Protein AF-A0A968FQ79-F1 (afdb_monomer_lite)

Structure (mmCIF, N/CA/C/O backbone):
data_AF-A0A968FQ79-F1
#
_entry.id   AF-A0A968FQ79-F1
#
loop_
_atom_site.group_PDB
_atom_site.id
_atom_site.type_symbol
_atom_site.label_atom_id
_atom_site.label_alt_id
_atom_site.label_comp_id
_atom_site.label_asym_id
_atom_site.label_entity_id
_atom_site.label_seq_id
_atom_site.pdbx_PDB_ins_code
_atom_site.Cartn_x
_atom_site.Cartn_y
_atom_site.Cartn_z
_atom_site.occupancy
_atom_site.B_iso_or_equiv
_atom_site.auth_seq_id
_atom_site.auth_comp_id
_atom_site.auth_asym_id
_atom_site.auth_atom_id
_atom_site.pdbx_PDB_model_num
ATOM 1 N N . GLU A 1 1 ? -0.469 -8.082 29.839 1.00 48.09 1 GLU A N 1
ATOM 2 C CA . GLU A 1 1 ? -0.840 -7.691 28.465 1.00 48.09 1 GLU A CA 1
ATOM 3 C C . GLU A 1 1 ? 0.29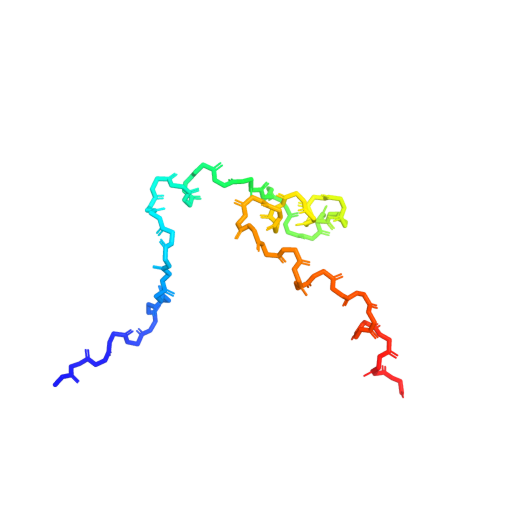2 -8.054 27.525 1.00 48.09 1 GLU A C 1
ATOM 5 O O . GLU A 1 1 ? 1.336 -7.416 27.544 1.00 48.09 1 GLU A O 1
ATOM 10 N N . THR A 1 2 ? 0.140 -9.142 26.777 1.00 52.69 2 THR A N 1
ATOM 11 C CA . THR A 1 2 ? 1.116 -9.535 25.759 1.00 52.69 2 THR A CA 1
ATOM 12 C C . THR A 1 2 ? 0.843 -8.660 24.545 1.00 52.69 2 THR A C 1
ATOM 14 O O . THR A 1 2 ? -0.105 -8.912 23.807 1.00 52.69 2 THR A O 1
ATOM 17 N N . GLN A 1 3 ? 1.599 -7.571 24.390 1.00 57.91 3 GLN A N 1
ATOM 18 C CA . GLN A 1 3 ? 1.607 -6.812 23.141 1.00 57.91 3 GLN A CA 1
ATOM 19 C C . GLN A 1 3 ? 1.851 -7.809 22.007 1.00 57.91 3 GLN A C 1
ATOM 21 O O . GLN A 1 3 ? 2.844 -8.534 22.026 1.00 57.91 3 GLN A O 1
ATOM 26 N N . GLU A 1 4 ? 0.916 -7.891 21.062 1.00 60.72 4 GLU A N 1
ATOM 2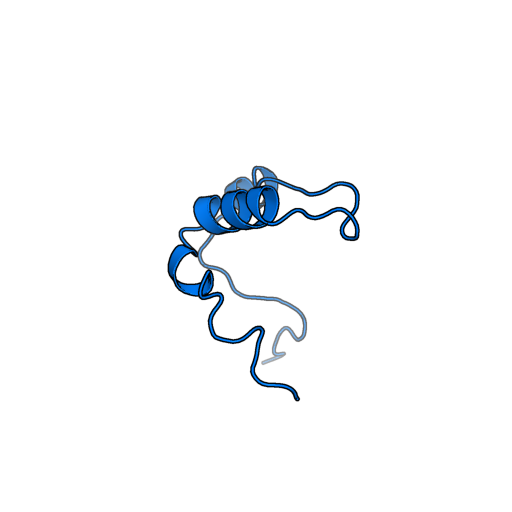7 C CA . GLU A 1 4 ? 1.032 -8.726 19.869 1.00 60.72 4 GLU A CA 1
ATOM 28 C C . GLU A 1 4 ? 2.122 -8.144 18.959 1.00 60.72 4 GLU A C 1
ATOM 30 O O . GLU A 1 4 ? 1.853 -7.470 17.965 1.00 60.72 4 GLU A O 1
ATOM 35 N N . LEU A 1 5 ? 3.375 -8.347 19.360 1.00 65.38 5 LEU A N 1
ATOM 36 C CA . LEU A 1 5 ? 4.561 -7.971 18.611 1.00 65.38 5 LEU A CA 1
ATOM 37 C C . LEU A 1 5 ? 4.493 -8.685 17.256 1.00 65.38 5 LEU A C 1
ATOM 39 O O . LEU A 1 5 ? 4.463 -9.912 17.193 1.00 65.38 5 LEU A O 1
ATOM 43 N N . GLY A 1 6 ? 4.412 -7.903 16.180 1.00 73.75 6 GLY A N 1
ATOM 44 C CA . GLY A 1 6 ? 4.377 -8.405 14.804 1.00 73.75 6 GLY A CA 1
ATOM 45 C C . GLY A 1 6 ? 3.049 -8.232 14.067 1.00 73.75 6 GLY A C 1
ATOM 46 O O . GLY A 1 6 ? 2.999 -8.519 12.875 1.00 73.75 6 GLY A O 1
ATOM 47 N N . LYS A 1 7 ? 1.983 -7.737 14.713 1.00 80.75 7 LYS A N 1
ATOM 48 C CA . LYS A 1 7 ? 0.744 -7.384 13.999 1.00 80.75 7 LYS A CA 1
ATOM 49 C C . LYS A 1 7 ? 0.688 -5.895 13.687 1.00 80.75 7 LYS A C 1
ATOM 51 O O . LYS A 1 7 ? 0.805 -5.057 14.579 1.00 80.75 7 LYS A O 1
ATOM 56 N N . VAL A 1 8 ? 0.441 -5.571 12.422 1.00 82.88 8 VAL A N 1
ATOM 57 C CA . VAL A 1 8 ? 0.139 -4.205 11.987 1.00 82.88 8 VAL A CA 1
ATOM 58 C C . VAL A 1 8 ? -1.364 -3.980 12.122 1.00 82.88 8 VAL A C 1
ATOM 60 O O . VAL A 1 8 ? -2.164 -4.735 11.571 1.00 82.88 8 VAL A O 1
ATOM 63 N N . LYS A 1 9 ? -1.759 -2.951 12.878 1.00 85.00 9 LYS A N 1
ATOM 64 C CA . LYS A 1 9 ? -3.158 -2.514 12.938 1.00 85.00 9 LYS A CA 1
ATOM 65 C C . LYS A 1 9 ? -3.480 -1.701 11.692 1.00 85.00 9 LYS A C 1
ATOM 67 O O . LYS A 1 9 ? -2.728 -0.802 11.332 1.00 85.00 9 LYS A O 1
ATOM 72 N N . THR A 1 10 ? -4.616 -1.994 11.078 1.00 86.44 10 THR A N 1
ATOM 73 C CA . THR A 1 10 ? -5.122 -1.273 9.913 1.00 86.44 10 THR A CA 1
ATOM 74 C C . THR A 1 10 ? -6.620 -1.008 10.050 1.00 86.44 10 THR A C 1
ATOM 76 O O . THR A 1 10 ? -7.328 -1.747 10.733 1.00 86.44 10 THR A O 1
ATOM 79 N N . GLN A 1 11 ? -7.084 0.070 9.416 1.00 89.38 11 GLN A N 1
ATOM 80 C CA . GLN A 1 11 ? -8.500 0.404 9.270 1.00 89.38 11 GLN A CA 1
ATOM 81 C C . GLN A 1 11 ? -9.193 -0.369 8.133 1.00 89.38 11 GLN A C 1
ATOM 83 O O . GLN A 1 11 ? -10.423 -0.389 8.072 1.00 89.38 11 GLN A O 1
ATOM 88 N N . TRP A 1 12 ? -8.433 -1.006 7.234 1.00 89.75 12 TRP A N 1
ATOM 89 C CA . TRP A 1 12 ? -8.988 -1.746 6.101 1.00 89.75 12 TRP A CA 1
ATOM 90 C C . TRP A 1 12 ? -9.488 -3.126 6.527 1.00 89.75 12 TRP A C 1
ATOM 92 O O . TRP A 1 12 ? -8.897 -3.8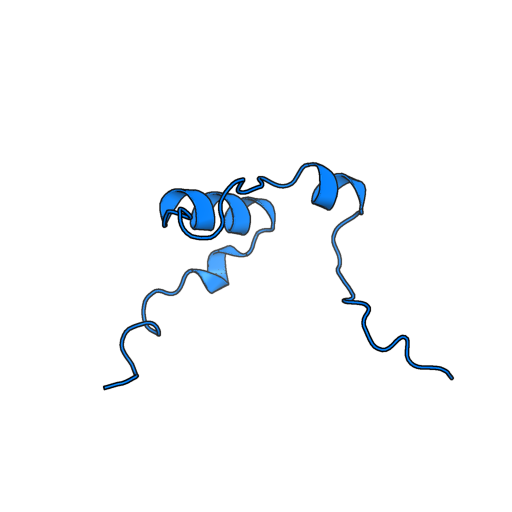05 7.369 1.00 89.75 12 TRP A O 1
ATOM 102 N N . ARG A 1 13 ? -10.596 -3.559 5.919 1.00 92.25 13 ARG A N 1
ATOM 103 C CA . ARG A 1 13 ? -11.131 -4.909 6.123 1.00 92.25 13 ARG A CA 1
ATOM 104 C C . ARG A 1 13 ? -10.236 -5.935 5.435 1.00 92.25 13 ARG A C 1
ATOM 106 O O . ARG A 1 13 ? -9.636 -5.647 4.403 1.00 92.25 13 ARG A O 1
ATOM 113 N N . GLN A 1 14 ? -10.213 -7.152 5.971 1.00 90.12 14 GLN A N 1
ATOM 114 C CA . GLN A 1 14 ? -9.441 -8.258 5.403 1.00 90.12 14 GLN A CA 1
ATOM 115 C C . GLN A 1 14 ? -9.768 -8.498 3.919 1.00 90.12 14 GLN A C 1
ATOM 117 O O . GLN A 1 14 ? -8.850 -8.656 3.120 1.00 90.12 14 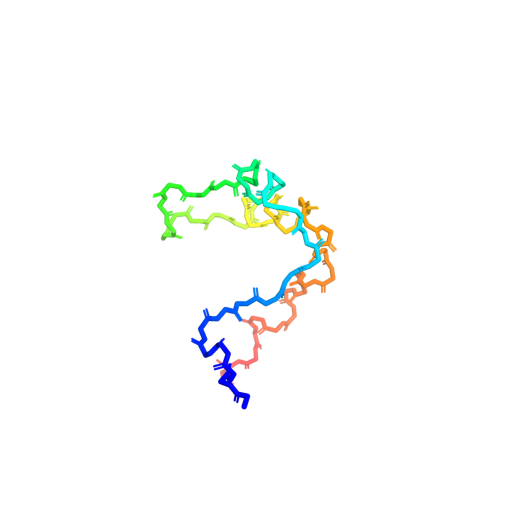GLN A O 1
ATOM 122 N N . ASP A 1 15 ? -11.048 -8.457 3.542 1.00 92.19 15 ASP A N 1
ATOM 123 C CA . ASP A 1 15 ? -11.478 -8.671 2.154 1.00 92.19 15 ASP A CA 1
ATOM 124 C C . ASP A 1 15 ? -10.922 -7.601 1.202 1.00 92.19 15 ASP A C 1
ATOM 126 O O . ASP A 1 15 ? -10.500 -7.915 0.093 1.00 92.19 15 ASP A O 1
ATOM 130 N N . SER A 1 16 ? -10.856 -6.343 1.651 1.00 90.75 16 SER A N 1
ATOM 131 C CA . SER A 1 16 ? -10.267 -5.243 0.877 1.00 90.75 16 SER A CA 1
ATOM 132 C C . SER A 1 16 ? -8.768 -5.450 0.660 1.00 90.75 16 SER A C 1
ATOM 134 O O . SER A 1 16 ? -8.258 -5.178 -0.418 1.00 90.75 16 SER A O 1
ATOM 136 N N . ILE A 1 17 ? -8.055 -5.992 1.651 1.00 90.50 17 ILE A N 1
ATOM 137 C CA . ILE A 1 17 ? -6.625 -6.306 1.515 1.00 90.50 17 ILE A CA 1
ATOM 138 C C . ILE A 1 17 ? -6.416 -7.439 0.502 1.00 90.50 17 ILE A C 1
ATOM 140 O O . ILE A 1 17 ? -5.497 -7.378 -0.307 1.00 90.50 17 ILE A O 1
ATOM 144 N N . GLN A 1 18 ? -7.274 -8.462 0.512 1.00 91.0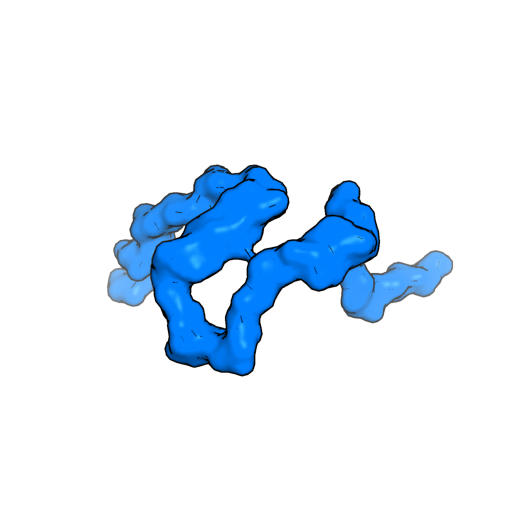6 18 GLN A N 1
ATOM 145 C CA . GLN A 1 18 ? -7.176 -9.588 -0.426 1.00 91.06 18 GLN A CA 1
ATOM 146 C C . GLN A 1 18 ? -7.498 -9.203 -1.874 1.00 91.06 18 GLN A C 1
ATOM 148 O O . GLN A 1 18 ? -7.024 -9.859 -2.798 1.00 91.06 18 GLN A O 1
ATOM 153 N N . GLN A 1 19 ? -8.303 -8.159 -2.071 1.00 92.81 19 GLN A N 1
ATOM 154 C CA . GLN A 1 19 ? -8.650 -7.624 -3.389 1.00 92.81 19 GLN A CA 1
ATOM 155 C C . GLN A 1 19 ? -7.704 -6.513 -3.855 1.00 92.81 19 GLN A C 1
ATOM 157 O O . GLN A 1 19 ? -7.874 -5.994 -4.960 1.00 92.81 19 GLN A O 1
ATOM 162 N N . ALA A 1 20 ? -6.725 -6.138 -3.028 1.00 91.19 20 ALA A N 1
ATOM 163 C CA . ALA A 1 20 ? -5.786 -5.090 -3.365 1.00 91.19 20 ALA A CA 1
ATOM 164 C C . ALA A 1 20 ? -4.950 -5.479 -4.597 1.00 91.19 20 ALA A C 1
ATOM 166 O O . ALA A 1 20 ? -4.593 -6.651 -4.771 1.00 91.19 20 ALA A O 1
ATOM 167 N N . PRO A 1 21 ? -4.589 -4.507 -5.447 1.00 90.69 21 PRO A N 1
ATOM 168 C CA . PRO A 1 21 ? -3.670 -4.751 -6.544 1.00 90.69 21 PRO A CA 1
ATOM 169 C C . PRO A 1 21 ? -2.337 -5.291 -6.006 1.00 90.69 21 PRO A C 1
ATOM 171 O O . PRO A 1 21 ? -1.712 -4.682 -5.142 1.00 90.69 21 PRO A O 1
ATOM 174 N N . SER A 1 22 ? -1.894 -6.441 -6.512 1.00 87.06 22 SER A N 1
ATOM 175 C CA . SER A 1 22 ? -0.630 -7.069 -6.118 1.00 87.06 22 SER A CA 1
ATOM 176 C C . SER A 1 22 ? 0.432 -6.928 -7.206 1.00 87.06 22 SER A C 1
ATOM 178 O O . SER A 1 22 ? 0.139 -6.595 -8.360 1.00 87.06 22 SER A O 1
ATOM 180 N N . VAL A 1 23 ? 1.686 -7.180 -6.843 1.00 87.88 23 VAL A N 1
ATOM 181 C CA . VAL A 1 23 ? 2.811 -7.235 -7.779 1.00 87.88 23 VAL A CA 1
ATOM 182 C C . VAL A 1 23 ? 3.425 -8.618 -7.693 1.00 87.88 23 VAL A C 1
ATOM 184 O O . VAL A 1 23 ? 3.752 -9.076 -6.603 1.00 87.88 23 VAL A O 1
ATOM 187 N N . ASP A 1 24 ? 3.582 -9.271 -8.841 1.00 86.06 24 ASP A N 1
ATOM 188 C CA . ASP A 1 24 ? 4.132 -10.629 -8.901 1.00 86.06 24 ASP A CA 1
ATOM 189 C C . ASP A 1 24 ? 5.649 -10.652 -8.666 1.00 86.06 24 ASP A C 1
ATOM 191 O O . ASP A 1 24 ? 6.194 -11.626 -8.153 1.00 86.06 24 ASP A O 1
ATOM 195 N N . VAL A 1 25 ? 6.336 -9.573 -9.055 1.00 88.69 25 VAL A N 1
ATOM 196 C CA . VAL A 1 25 ? 7.794 -9.422 -8.964 1.00 88.69 25 VAL A CA 1
ATOM 197 C C . VAL A 1 25 ? 8.110 -8.036 -8.392 1.00 88.69 25 VAL A C 1
ATOM 199 O O . VAL A 1 25 ? 8.046 -7.056 -9.141 1.00 88.69 25 VAL A O 1
ATOM 202 N N . PRO A 1 26 ? 8.419 -7.920 -7.088 1.00 84.81 26 PRO A N 1
ATOM 203 C CA . PRO A 1 26 ? 8.656 -6.635 -6.427 1.00 84.81 26 PRO A CA 1
ATOM 204 C C . PRO A 1 26 ? 9.741 -5.788 -7.100 1.00 84.81 26 PRO A C 1
ATOM 206 O O . PRO A 1 26 ? 9.616 -4.571 -7.173 1.00 84.81 26 PRO A O 1
ATOM 209 N N . GLU A 1 27 ? 10.769 -6.419 -7.672 1.00 88.50 27 GLU A N 1
ATOM 210 C CA . GLU A 1 27 ? 11.870 -5.730 -8.357 1.00 88.50 27 GLU A CA 1
ATOM 211 C C . GLU A 1 27 ? 11.455 -5.106 -9.699 1.00 88.50 27 GLU A C 1
ATOM 213 O O . GLU A 1 27 ? 12.204 -4.325 -10.282 1.00 88.50 27 GLU A O 1
ATOM 218 N N . LYS A 1 28 ? 10.274 -5.465 -10.212 1.00 86.69 28 LYS A N 1
ATOM 219 C CA . LYS A 1 28 ? 9.696 -4.926 -11.450 1.00 86.69 28 LYS A CA 1
ATOM 220 C C . LYS A 1 28 ? 8.552 -3.950 -11.179 1.00 86.69 28 LYS A C 1
ATOM 222 O O . LYS A 1 28 ? 7.797 -3.638 -12.101 1.00 86.69 28 LYS A O 1
ATOM 227 N N . LEU A 1 29 ? 8.395 -3.497 -9.934 1.00 86.94 29 LEU A N 1
ATOM 228 C CA . LEU A 1 29 ? 7.408 -2.485 -9.587 1.00 86.94 29 LEU A CA 1
ATOM 229 C C . LEU A 1 29 ? 7.698 -1.198 -10.372 1.00 86.94 29 LEU A C 1
ATOM 231 O O . LEU A 1 29 ? 8.779 -0.622 -10.278 1.00 86.94 29 LEU A O 1
ATOM 235 N N . THR A 1 30 ? 6.725 -0.766 -11.171 1.00 88.38 30 THR A N 1
ATOM 236 C CA . THR A 1 30 ? 6.772 0.515 -11.879 1.00 88.38 30 THR A CA 1
ATOM 237 C C . THR A 1 30 ? 6.080 1.593 -11.054 1.00 88.38 30 THR A C 1
ATOM 239 O O . THR A 1 30 ? 5.179 1.291 -10.270 1.00 88.38 30 THR A O 1
ATOM 242 N N . LEU A 1 31 ? 6.438 2.858 -11.292 1.00 86.81 31 LEU A N 1
ATOM 243 C CA . LEU A 1 31 ? 5.801 4.009 -10.641 1.00 86.81 31 LEU A CA 1
ATOM 244 C C . LEU A 1 31 ? 4.276 4.018 -10.846 1.00 86.81 31 LEU A C 1
ATOM 246 O O . LEU A 1 31 ? 3.518 4.241 -9.912 1.00 86.81 31 LEU A O 1
ATOM 250 N N . GLU A 1 32 ? 3.817 3.717 -12.062 1.00 87.94 32 GLU A N 1
ATOM 251 C CA . GLU A 1 32 ? 2.386 3.621 -12.378 1.00 87.94 32 GLU A CA 1
ATOM 252 C C . GLU A 1 32 ? 1.689 2.539 -11.537 1.00 87.94 32 GLU A C 1
ATOM 254 O O . GLU A 1 32 ? 0.584 2.736 -11.029 1.00 87.94 32 GLU A O 1
ATOM 259 N N . ARG A 1 33 ? 2.346 1.386 -11.347 1.00 87.81 33 ARG A N 1
ATOM 260 C CA . ARG A 1 33 ? 1.789 0.292 -10.548 1.00 87.81 33 ARG A CA 1
ATOM 261 C C . ARG A 1 33 ? 1.752 0.644 -9.067 1.00 87.81 33 ARG A C 1
ATOM 263 O O . ARG A 1 33 ? 0.781 0.306 -8.397 1.00 87.81 33 ARG A O 1
ATOM 270 N N . GLU A 1 34 ? 2.781 1.322 -8.576 1.00 87.06 34 GLU A N 1
ATOM 271 C CA . GLU A 1 34 ? 2.847 1.827 -7.207 1.00 87.06 34 GLU A CA 1
ATOM 272 C C . GLU A 1 34 ? 1.720 2.830 -6.937 1.00 87.06 34 GLU A C 1
ATOM 274 O O . GLU A 1 34 ? 0.959 2.658 -5.985 1.00 87.06 34 GLU A O 1
ATOM 279 N N . GLN A 1 35 ? 1.532 3.804 -7.830 1.00 87.69 35 GLN A N 1
ATOM 280 C CA . GLN A 1 35 ? 0.439 4.775 -7.751 1.00 87.69 35 GLN A CA 1
ATOM 281 C C . GLN A 1 35 ? -0.927 4.092 -7.706 1.00 87.69 35 GLN A C 1
ATOM 283 O O . GLN A 1 35 ? -1.773 4.472 -6.900 1.00 87.69 35 GLN A O 1
ATOM 288 N N . LEU A 1 36 ? -1.138 3.047 -8.508 1.00 90.00 36 LEU A N 1
ATOM 289 C CA . LEU A 1 36 ? -2.391 2.292 -8.521 1.00 90.00 36 LEU A CA 1
ATOM 290 C C . LEU A 1 36 ? -2.655 1.567 -7.187 1.00 90.00 36 LEU A C 1
ATOM 292 O O . LEU A 1 36 ? -3.789 1.565 -6.707 1.00 90.00 36 LEU A O 1
ATOM 296 N N . ILE A 1 37 ? -1.626 0.976 -6.570 1.00 89.88 37 ILE A N 1
ATOM 297 C CA . ILE A 1 37 ? -1.738 0.318 -5.255 1.00 89.88 37 ILE A CA 1
ATOM 298 C C . ILE A 1 37 ? -2.057 1.345 -4.170 1.00 89.88 37 ILE A C 1
ATOM 300 O O . ILE A 1 37 ? -2.952 1.132 -3.357 1.00 89.88 37 ILE A O 1
ATOM 304 N N . LEU A 1 38 ? -1.345 2.470 -4.164 1.00 88.62 38 LEU A N 1
ATOM 305 C CA . LEU A 1 38 ? -1.533 3.517 -3.165 1.00 88.62 38 LEU A CA 1
ATOM 306 C C . LEU A 1 38 ? -2.894 4.213 -3.321 1.00 88.62 38 LEU A C 1
ATOM 308 O O . LEU A 1 38 ? -3.562 4.454 -2.318 1.00 88.62 38 LEU A O 1
ATOM 312 N N . SER A 1 39 ? -3.348 4.445 -4.559 1.00 90.12 39 SER A N 1
ATOM 313 C CA . SER A 1 39 ? -4.690 4.978 -4.857 1.00 90.12 39 SER A CA 1
ATOM 314 C C . SER A 1 39 ? -5.790 4.089 -4.279 1.00 90.12 39 SER A C 1
ATOM 316 O O . SER A 1 39 ? -6.755 4.588 -3.719 1.00 90.12 39 SER A O 1
ATOM 318 N N . TYR A 1 40 ? -5.640 2.762 -4.376 1.00 92.38 40 TYR A N 1
ATOM 319 C CA . TYR A 1 40 ? -6.634 1.809 -3.866 1.00 92.38 40 TYR A CA 1
ATOM 320 C C . TYR A 1 40 ? -6.893 1.958 -2.356 1.00 92.38 40 TYR A C 1
ATOM 322 O O . TYR A 1 40 ? -7.980 1.640 -1.877 1.00 92.38 40 TYR A O 1
ATOM 330 N N . PHE A 1 41 ? -5.903 2.444 -1.606 1.00 90.81 41 PHE A N 1
ATOM 331 C CA . PHE A 1 41 ? -5.988 2.647 -0.162 1.00 90.81 41 PHE A CA 1
ATOM 332 C C . PHE A 1 41 ? -6.170 4.119 0.245 1.00 90.81 41 PHE A C 1
ATOM 334 O O . PHE A 1 41 ? -6.040 4.422 1.433 1.00 90.81 41 PHE A O 1
ATOM 341 N N . ASP A 1 42 ? -6.453 5.016 -0.708 1.00 88.69 42 ASP A N 1
ATOM 342 C CA . ASP A 1 42 ? -6.503 6.474 -0.514 1.00 88.69 42 ASP A CA 1
ATOM 343 C C . ASP A 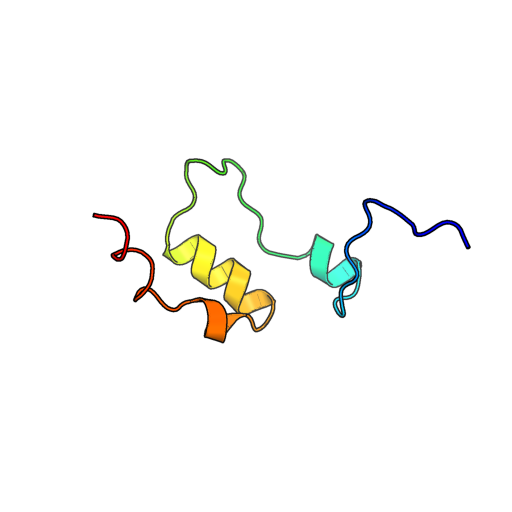1 42 ? -5.203 7.037 0.102 1.00 88.69 42 ASP A C 1
ATOM 345 O O . ASP A 1 42 ? -5.204 7.980 0.895 1.00 88.69 42 ASP A O 1
ATOM 349 N N . LEU A 1 43 ? -4.060 6.437 -0.250 1.00 84.81 43 LEU A N 1
ATOM 350 C CA . LEU A 1 43 ? -2.727 6.814 0.239 1.00 84.81 43 LEU A CA 1
ATOM 351 C C . LEU A 1 43 ? -2.031 7.822 -0.684 1.00 84.81 43 LEU A C 1
ATOM 353 O O . LEU A 1 43 ? -0.806 7.933 -0.681 1.00 84.81 43 LEU A O 1
ATOM 357 N N . GLU A 1 44 ? -2.820 8.580 -1.445 1.00 76.44 44 GLU A N 1
ATOM 358 C CA . GLU A 1 44 ? -2.355 9.619 -2.365 1.00 76.44 44 GLU A CA 1
ATOM 359 C C . GLU A 1 44 ? -1.383 10.649 -1.758 1.00 76.44 44 GLU A C 1
ATOM 361 O O . GLU A 1 44 ? -0.403 11.020 -2.404 1.00 76.44 44 GLU A O 1
ATOM 366 N N . PRO A 1 45 ? -1.556 11.075 -0.493 1.00 74.31 45 PRO A N 1
ATOM 367 C CA . PRO A 1 45 ? -0.637 12.021 0.138 1.00 74.31 45 PRO A CA 1
ATOM 368 C C . PRO A 1 45 ? 0.796 11.499 0.325 1.00 74.31 45 PRO A C 1
ATOM 370 O O . PRO A 1 45 ? 1.697 12.293 0.574 1.00 74.31 45 PRO A O 1
ATOM 373 N N . TYR A 1 46 ? 1.023 10.186 0.222 1.00 68.81 46 TYR A N 1
ATOM 374 C CA . TYR A 1 46 ? 2.350 9.572 0.346 1.00 68.81 46 TYR A CA 1
ATOM 375 C C . TYR A 1 46 ? 3.090 9.459 -0.995 1.00 68.81 46 TYR A C 1
ATOM 377 O O . TYR A 1 46 ? 4.171 8.884 -1.052 1.00 68.81 46 TYR A O 1
ATOM 385 N N . TRP A 1 47 ? 2.524 10.006 -2.073 1.00 73.12 47 TRP A N 1
ATOM 386 C CA . TRP A 1 47 ? 3.128 10.018 -3.408 1.00 73.12 47 TRP A CA 1
ATOM 387 C C . TRP A 1 47 ? 4.267 11.021 -3.582 1.00 73.12 47 TRP A C 1
ATOM 389 O O . TRP A 1 47 ? 4.832 11.090 -4.673 1.00 73.12 47 TRP A O 1
ATOM 399 N N . ASP A 1 48 ? 4.565 11.840 -2.571 1.00 63.69 48 ASP A N 1
ATOM 400 C CA . ASP A 1 48 ? 5.425 13.006 -2.738 1.00 63.69 48 ASP A CA 1
ATOM 401 C C . ASP A 1 48 ? 6.860 12.617 -3.144 1.00 63.69 48 ASP A C 1
ATOM 403 O O . ASP A 1 48 ? 7.688 12.165 -2.355 1.00 63.69 48 ASP A O 1
ATOM 407 N N . THR A 1 49 ? 7.148 12.819 -4.429 1.00 60.50 49 THR A N 1
ATOM 408 C CA . THR A 1 49 ? 8.434 12.569 -5.093 1.00 60.50 49 THR A CA 1
ATOM 409 C C . THR A 1 49 ? 9.543 13.548 -4.684 1.00 60.50 49 THR A C 1
ATOM 411 O O . THR A 1 49 ? 10.647 13.488 -5.228 1.00 60.50 49 THR A O 1
ATOM 414 N N . THR A 1 50 ? 9.283 14.481 -3.763 1.00 56.34 50 THR A N 1
ATOM 415 C CA . THR A 1 50 ? 10.286 15.466 -3.326 1.00 56.34 50 THR A CA 1
ATOM 416 C C . THR A 1 50 ? 11.362 14.883 -2.401 1.00 56.34 50 THR A C 1
ATOM 418 O O . THR A 1 50 ? 12.459 15.438 -2.343 1.00 56.34 50 THR A O 1
ATOM 421 N N . GLU A 1 51 ? 11.129 13.729 -1.763 1.00 50.72 51 GLU A N 1
ATOM 422 C CA . GLU A 1 51 ? 12.082 13.115 -0.818 1.00 50.72 51 GLU A CA 1
ATOM 423 C C . GLU A 1 51 ? 12.889 11.932 -1.397 1.00 50.72 51 GLU A C 1
ATOM 425 O O . GLU A 1 51 ? 13.628 11.267 -0.680 1.00 50.72 51 GLU A O 1
ATOM 430 N N . THR A 1 52 ? 12.843 11.674 -2.711 1.00 49.81 52 THR A N 1
ATOM 431 C CA . THR A 1 52 ? 13.783 10.727 -3.365 1.00 49.81 52 THR A CA 1
ATOM 432 C C . THR A 1 52 ? 15.064 11.415 -3.868 1.00 49.81 52 THR A C 1
ATOM 434 O O . THR A 1 52 ? 15.865 10.811 -4.575 1.00 49.81 52 THR A O 1
ATOM 437 N N . ASN A 1 53 ? 15.286 12.687 -3.511 1.00 46.00 53 ASN A N 1
ATOM 438 C CA . ASN A 1 53 ? 16.468 13.467 -3.906 1.00 46.00 53 ASN A CA 1
ATOM 439 C C . ASN A 1 53 ? 17.077 14.262 -2.732 1.00 46.00 53 ASN A C 1
ATOM 441 O O . ASN A 1 53 ? 17.542 15.387 -2.888 1.00 46.00 53 ASN A O 1
ATOM 445 N N . SER A 1 54 ? 17.056 13.697 -1.523 1.00 40.78 54 SER A N 1
ATOM 446 C CA . SER A 1 54 ? 17.786 14.228 -0.359 1.00 40.78 54 SER A CA 1
ATOM 447 C C . SER A 1 54 ? 18.589 13.118 0.315 1.00 40.78 54 SER A C 1
ATOM 449 O O . SER A 1 54 ? 18.396 12.774 1.475 1.00 40.78 54 SER A O 1
ATOM 451 N N . SER A 1 55 ? 19.485 12.510 -0.458 1.00 44.28 55 SER A N 1
ATOM 452 C CA . SER A 1 55 ? 20.633 11.747 0.038 1.00 44.28 55 SER A CA 1
ATOM 453 C C . SER A 1 55 ? 21.729 11.777 -1.030 1.00 44.28 55 SER A C 1
ATOM 455 O O . SER A 1 55 ? 21.972 10.789 -1.718 1.00 44.28 55 SER A O 1
ATOM 457 N N . ILE A 1 56 ? 22.346 12.952 -1.196 1.00 42.34 56 ILE A N 1
ATOM 458 C CA . ILE A 1 56 ? 23.710 13.121 -1.719 1.00 42.34 56 ILE A CA 1
ATOM 459 C C . ILE A 1 56 ? 24.446 14.023 -0.735 1.00 42.34 56 ILE A C 1
ATOM 461 O O . ILE A 1 56 ? 23.873 15.084 -0.397 1.00 42.34 56 ILE A O 1
#

pLDDT: mean 78.2, std 15.92, range [40.78, 92.81]

Foldseek 3Di:
DPDPPPDDDDPDDPVLVVPAQDDPDPVPDDLVSVCRRCVSVVNVVVNDPPPVPPDD

Sequence (56 aa):
ETQELGKVKTQWRQDSIQQAPSVDVPEKLTLEREQLILSYFDLEPYWDTTETNSSI

Secondary structure (DSSP, 8-state):
----TTPPP-SS-HHHHHTS---S-GGG--HHHHHHHHHHTT-GGGG-GGGSS---

Radius of gyration: 14.89 Å; chains: 1; bounding box: 35×26×41 Å